Protein AF-A0A1N6H4Q6-F1 (afdb_monomer_lite)

Foldseek 3Di:
DDQPAKDWPDWDQDPVQQKIWTWIWDCDPDNDTDIDIFIGHNDPPDDPVNVVVVRSVRRVVVVVVD

Secondary structure (DSSP, 8-state):
----SEEEEEEEEETTTTEEEEEEEEE-SSSPEEEEEEEEE--TT--HHHHHHHHHHHHHHHHHT-

Radius of gyration: 12.47 Å; chains: 1; bounding box: 26×26×36 Å

pLDDT: mean 78.74, std 11.65, range [43.75, 88.81]

Sequence (66 aa):
MPITGPQIDHVIYDPALRRFEADVSFTTGTPLRRKVHVSIPGHVQWGHQKMVSELVAAGQRALQGR

Organism: NCBI:txid1217970

Structure (mmCIF, N/CA/C/O backbone):
data_AF-A0A1N6H4Q6-F1
#
_entry.id   AF-A0A1N6H4Q6-F1
#
loop_
_atom_site.group_PDB
_atom_site.id
_atom_site.type_symbol
_atom_site.label_atom_id
_atom_site.label_alt_id
_atom_site.label_comp_id
_atom_site.label_asym_id
_atom_site.label_entity_id
_atom_site.label_seq_id
_atom_site.pdbx_PDB_ins_code
_atom_site.Cartn_x
_atom_site.Cartn_y
_atom_site.Cartn_z
_atom_site.occupancy
_atom_site.B_iso_or_equiv
_atom_site.auth_seq_id
_atom_site.auth_comp_id
_atom_site.auth_asym_id
_atom_site.auth_atom_id
_atom_site.pdbx_PDB_model_num
ATOM 1 N N . MET A 1 1 ? -11.451 12.584 17.516 1.00 43.75 1 MET A N 1
ATOM 2 C CA . MET A 1 1 ? -10.381 12.743 16.506 1.00 43.75 1 MET A CA 1
ATOM 3 C C . MET A 1 1 ? -10.837 11.983 15.275 1.00 43.75 1 MET A C 1
ATOM 5 O O . MET A 1 1 ? -11.058 10.786 15.426 1.00 43.75 1 MET A O 1
ATOM 9 N N . PRO A 1 2 ? -11.131 12.623 14.130 1.00 45.25 2 PRO A N 1
ATOM 10 C CA . PRO A 1 2 ? -11.641 11.876 12.994 1.00 45.25 2 PRO A CA 1
ATOM 11 C C . PRO A 1 2 ? -10.500 11.042 12.432 1.00 45.25 2 PRO A C 1
ATOM 13 O O . PRO A 1 2 ? -9.417 11.539 12.138 1.00 45.25 2 PRO A O 1
ATOM 16 N N . ILE A 1 3 ? -10.750 9.749 12.374 1.00 49.06 3 ILE A N 1
ATOM 17 C CA . ILE A 1 3 ? -9.805 8.774 11.896 1.00 49.06 3 ILE A CA 1
ATOM 18 C C . ILE A 1 3 ? -9.911 8.747 10.364 1.00 49.06 3 ILE A C 1
ATOM 20 O O . ILE A 1 3 ? -10.885 8.275 9.782 1.00 49.06 3 ILE A O 1
ATOM 24 N N . THR A 1 4 ? -8.915 9.369 9.741 1.00 54.84 4 THR A N 1
ATOM 25 C CA . THR A 1 4 ? -8.820 9.760 8.332 1.00 54.84 4 THR A CA 1
ATOM 26 C C . THR A 1 4 ? -8.391 8.588 7.449 1.00 54.84 4 THR A C 1
ATOM 28 O O . THR A 1 4 ? -7.242 8.507 7.042 1.00 54.84 4 THR A O 1
ATOM 31 N N . GLY A 1 5 ? -9.309 7.670 7.145 1.00 66.19 5 GLY A N 1
ATOM 32 C CA . GLY A 1 5 ? -9.123 6.672 6.083 1.00 66.19 5 GLY A CA 1
ATOM 33 C C . GLY A 1 5 ? -7.872 5.770 6.200 1.00 66.19 5 GLY A C 1
ATOM 34 O O . GLY A 1 5 ? -7.177 5.749 7.217 1.00 66.19 5 GLY A O 1
ATOM 35 N N . PRO A 1 6 ? -7.606 4.942 5.179 1.00 76.62 6 PRO A N 1
ATOM 36 C CA . PRO A 1 6 ? -6.378 4.161 5.093 1.00 76.62 6 PRO A CA 1
ATOM 37 C C . PRO A 1 6 ? -5.183 5.055 4.747 1.00 76.62 6 PRO A C 1
ATOM 39 O O . PRO A 1 6 ? -5.269 5.895 3.852 1.00 76.62 6 PRO A O 1
ATOM 42 N N . GLN A 1 7 ? -4.054 4.839 5.419 1.00 83.38 7 GLN A N 1
ATOM 43 C CA . GLN A 1 7 ? -2.789 5.506 5.124 1.00 83.38 7 GLN A CA 1
ATOM 44 C C . GLN A 1 7 ? -1.784 4.488 4.596 1.00 83.38 7 GLN A C 1
ATOM 46 O O . GLN A 1 7 ? -1.524 3.479 5.246 1.00 83.38 7 GLN A O 1
ATOM 51 N N . ILE A 1 8 ? -1.199 4.773 3.436 1.00 84.19 8 ILE A N 1
ATOM 52 C CA . ILE A 1 8 ? -0.061 4.015 2.917 1.00 84.19 8 ILE A CA 1
ATOM 53 C C . ILE A 1 8 ? 1.203 4.623 3.529 1.00 84.19 8 ILE A C 1
ATOM 55 O O . ILE A 1 8 ? 1.473 5.805 3.322 1.00 84.19 8 ILE A O 1
ATOM 59 N N . ASP A 1 9 ? 1.937 3.846 4.323 1.00 84.81 9 ASP A N 1
ATOM 60 C CA . ASP A 1 9 ? 3.139 4.318 5.020 1.00 84.81 9 ASP A CA 1
ATOM 61 C C . ASP A 1 9 ? 4.377 4.244 4.114 1.00 84.81 9 ASP A C 1
ATOM 63 O O . ASP A 1 9 ? 5.181 5.175 4.071 1.00 84.81 9 ASP A O 1
ATOM 67 N N . HIS A 1 10 ? 4.524 3.144 3.375 1.00 83.62 10 HIS A N 1
ATOM 68 C CA . HIS A 1 10 ? 5.657 2.904 2.487 1.00 83.62 10 HIS A CA 1
ATOM 69 C C . HIS A 1 10 ? 5.215 2.114 1.260 1.00 83.62 10 HIS A C 1
ATOM 71 O O . HIS A 1 10 ? 4.354 1.249 1.387 1.00 83.62 10 HIS A O 1
ATOM 77 N N . VAL A 1 11 ? 5.807 2.400 0.097 1.00 85.50 11 VAL A N 1
ATOM 78 C CA . VAL A 1 11 ? 5.638 1.609 -1.130 1.00 85.50 11 VAL A CA 1
ATOM 79 C C . VAL A 1 11 ? 7.010 1.367 -1.736 1.00 85.50 11 VAL A C 1
ATOM 81 O O . VAL A 1 11 ? 7.724 2.320 -2.046 1.00 85.50 11 VAL A O 1
ATOM 84 N N . ILE A 1 12 ? 7.354 0.102 -1.941 1.00 88.56 12 ILE A N 1
ATOM 85 C CA . ILE A 1 12 ? 8.549 -0.329 -2.668 1.00 88.56 12 ILE A CA 1
ATOM 86 C C . ILE A 1 12 ? 8.141 -1.142 -3.881 1.00 88.56 12 ILE A C 1
ATOM 88 O O . ILE A 1 12 ? 7.156 -1.876 -3.860 1.00 88.56 12 ILE A O 1
ATOM 92 N N . TYR A 1 13 ? 8.910 -0.997 -4.951 1.00 86.19 13 TYR A N 1
ATOM 93 C CA . TYR A 1 13 ? 8.829 -1.881 -6.099 1.00 86.19 13 TYR A CA 1
ATOM 94 C C . TYR A 1 13 ? 9.974 -2.885 -6.013 1.00 86.19 13 TYR A C 1
ATOM 96 O O . TYR A 1 13 ? 11.136 -2.480 -6.032 1.00 86.19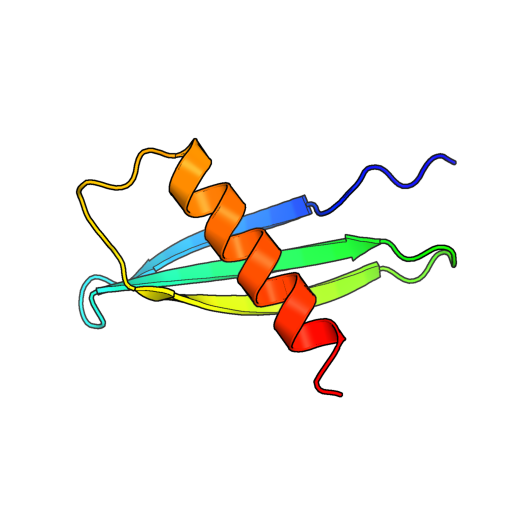 13 TYR A O 1
ATOM 104 N N . ASP A 1 14 ? 9.645 -4.171 -5.938 1.00 86.44 14 ASP A N 1
ATOM 105 C CA . ASP A 1 14 ? 10.606 -5.254 -6.113 1.00 86.44 14 ASP A CA 1
ATOM 106 C C . ASP A 1 14 ? 10.707 -5.581 -7.617 1.00 86.44 14 ASP A C 1
ATOM 108 O O . ASP A 1 14 ? 9.763 -6.139 -8.195 1.00 86.44 14 ASP A O 1
ATOM 112 N N . PRO A 1 15 ? 11.832 -5.254 -8.285 1.00 82.12 15 PRO A N 1
ATOM 113 C CA . PRO A 1 15 ? 12.017 -5.541 -9.703 1.00 82.12 15 PRO A CA 1
ATOM 114 C C . PRO A 1 15 ? 12.274 -7.025 -10.001 1.00 82.12 15 PRO A C 1
ATOM 116 O O . PRO A 1 15 ? 12.008 -7.456 -11.126 1.00 82.12 15 PRO A O 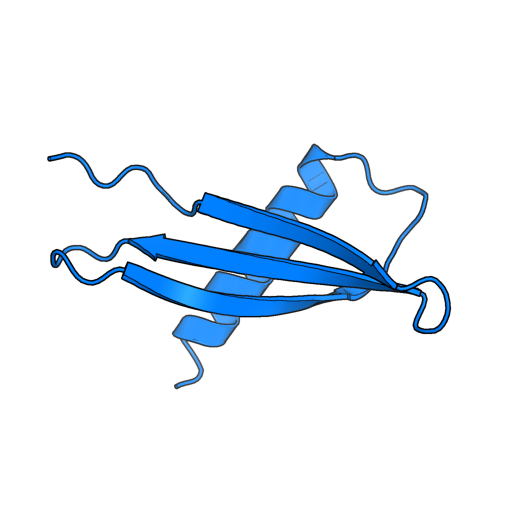1
ATOM 119 N N . ALA A 1 16 ? 12.771 -7.804 -9.037 1.00 87.94 16 ALA A N 1
ATOM 120 C CA . ALA A 1 16 ? 13.009 -9.236 -9.194 1.00 87.94 16 ALA A CA 1
ATOM 121 C C . ALA A 1 16 ? 11.683 -10.003 -9.203 1.00 87.94 16 ALA A C 1
ATOM 123 O O . ALA A 1 16 ? 11.473 -10.870 -10.053 1.00 87.94 16 ALA A O 1
ATOM 124 N N . LEU A 1 17 ? 10.760 -9.629 -8.314 1.00 85.25 17 LEU A N 1
ATOM 125 C CA . LEU A 1 17 ? 9.417 -10.214 -8.247 1.00 85.25 17 LEU A CA 1
ATOM 126 C C . LEU A 1 17 ? 8.402 -9.503 -9.148 1.00 85.25 17 LEU A C 1
ATOM 128 O O . LEU A 1 17 ? 7.324 -10.045 -9.397 1.00 85.25 17 LEU A O 1
ATOM 132 N N . ARG A 1 18 ? 8.742 -8.315 -9.664 1.00 87.12 18 ARG A N 1
ATOM 133 C CA . ARG A 1 18 ? 7.842 -7.411 -10.399 1.00 87.12 18 ARG A CA 1
ATOM 134 C C . ARG A 1 18 ? 6.568 -7.141 -9.604 1.00 87.12 18 ARG A C 1
ATOM 136 O O . ARG A 1 18 ? 5.460 -7.312 -10.117 1.00 87.12 18 ARG A O 1
ATOM 143 N N . ARG A 1 19 ? 6.715 -6.758 -8.335 1.00 87.88 19 ARG A N 1
ATOM 144 C CA . ARG A 1 19 ? 5.598 -6.496 -7.413 1.00 87.88 19 ARG A CA 1
ATOM 145 C C . ARG A 1 19 ? 5.797 -5.187 -6.672 1.00 87.88 19 ARG A C 1
ATOM 147 O O . ARG A 1 19 ? 6.922 -4.774 -6.423 1.00 87.88 19 ARG A O 1
ATOM 154 N N . PHE A 1 20 ? 4.688 -4.550 -6.325 1.00 87.25 20 PHE A N 1
ATOM 155 C CA . PHE A 1 20 ? 4.682 -3.482 -5.338 1.00 87.25 20 PHE A CA 1
ATOM 156 C C . PHE A 1 20 ? 4.368 -4.077 -3.977 1.00 87.25 20 PHE A C 1
ATOM 158 O O . PHE A 1 20 ? 3.375 -4.794 -3.838 1.00 87.25 20 PHE A O 1
ATOM 165 N N . GLU A 1 21 ? 5.182 -3.744 -2.987 1.00 88.38 21 GLU A N 1
ATOM 166 C CA . GLU A 1 21 ? 4.917 -4.043 -1.588 1.00 88.38 21 GLU A CA 1
ATOM 167 C C . GLU A 1 21 ? 4.660 -2.746 -0.841 1.00 88.38 21 GLU A C 1
ATOM 169 O O . GLU A 1 21 ? 5.308 -1.726 -1.096 1.00 88.38 21 GLU A O 1
ATOM 174 N N . ALA A 1 22 ? 3.691 -2.773 0.064 1.00 88.06 22 ALA A N 1
ATOM 175 C CA . ALA A 1 22 ? 3.365 -1.618 0.872 1.00 88.06 22 ALA A CA 1
ATOM 176 C C . ALA A 1 22 ? 2.876 -2.011 2.258 1.00 88.06 22 ALA A C 1
ATOM 178 O O . ALA A 1 22 ? 2.191 -3.020 2.428 1.00 88.06 22 ALA A O 1
ATOM 179 N N . ASP A 1 23 ? 3.152 -1.145 3.225 1.00 88.12 23 ASP A N 1
ATOM 180 C CA . ASP A 1 23 ? 2.486 -1.181 4.518 1.00 88.12 23 ASP A CA 1
ATOM 181 C C . ASP A 1 23 ? 1.321 -0.196 4.505 1.00 88.12 23 ASP A C 1
ATOM 183 O O . ASP A 1 23 ? 1.493 1.005 4.271 1.00 88.12 23 ASP A O 1
ATOM 187 N N . VAL A 1 24 ? 0.121 -0.719 4.751 1.00 86.38 24 VAL A N 1
ATOM 188 C CA . VAL A 1 24 ? -1.101 0.077 4.846 1.00 86.38 24 VAL A CA 1
ATOM 189 C C . VAL A 1 24 ? -1.586 0.060 6.287 1.00 86.38 24 VAL A C 1
ATOM 191 O O . VAL A 1 24 ? -1.943 -0.979 6.849 1.00 86.38 24 VAL A O 1
ATOM 194 N N . SER A 1 25 ? -1.600 1.239 6.894 1.00 86.25 25 SER A N 1
ATOM 195 C CA . SER A 1 25 ? -2.183 1.485 8.200 1.00 86.25 25 SER A CA 1
ATOM 196 C C . SER A 1 25 ? -3.665 1.803 8.061 1.00 86.25 25 SER A C 1
ATOM 198 O O . SER A 1 25 ? -4.052 2.831 7.504 1.00 86.25 25 SER A O 1
ATOM 200 N N . PHE A 1 26 ? -4.498 0.959 8.654 1.00 80.44 26 PHE A N 1
ATOM 201 C CA . PHE A 1 26 ? -5.916 1.221 8.835 1.00 80.44 26 PHE A CA 1
ATOM 202 C C . PHE A 1 26 ? -6.150 1.629 10.271 1.00 80.44 26 PHE A C 1
ATOM 204 O O . PHE A 1 26 ? -5.762 0.941 11.216 1.00 80.44 26 PHE A O 1
ATOM 211 N N . THR A 1 27 ? -6.805 2.758 10.436 1.00 73.75 27 THR A N 1
ATOM 212 C CA . THR A 1 27 ? -7.154 3.239 11.755 1.00 73.75 27 THR A CA 1
ATOM 213 C C . THR A 1 27 ? -8.629 2.888 11.962 1.00 73.75 27 THR A C 1
ATOM 215 O O . THR A 1 27 ? -9.481 3.234 11.143 1.00 73.75 27 THR A O 1
ATOM 218 N N . THR A 1 28 ? -8.920 2.080 12.979 1.00 65.19 28 THR A N 1
ATOM 219 C CA . THR A 1 28 ? -10.271 1.539 13.210 1.00 65.19 28 THR A CA 1
ATOM 220 C C . THR A 1 28 ? -11.126 2.505 14.037 1.00 65.19 28 THR A C 1
ATOM 222 O O . THR A 1 28 ? -10.627 3.521 14.493 1.00 65.19 28 THR A O 1
ATOM 225 N N . GLY A 1 29 ? -12.421 2.232 14.247 1.00 62.44 29 GLY A N 1
ATOM 226 C CA . GLY A 1 29 ? -13.276 3.082 15.103 1.00 62.44 29 GLY A CA 1
ATOM 227 C C . GLY A 1 29 ? -12.808 3.180 16.567 1.00 62.44 29 GLY A C 1
ATOM 228 O O . GLY A 1 29 ? -13.216 4.077 17.298 1.00 62.44 29 GLY A O 1
ATOM 229 N N . THR A 1 30 ? -11.924 2.277 16.989 1.00 63.25 30 THR A N 1
ATOM 230 C CA . THR A 1 30 ? -11.141 2.346 18.226 1.00 63.25 30 THR A CA 1
ATOM 231 C C . THR A 1 30 ? -9.756 2.944 17.944 1.00 63.25 30 THR A C 1
ATOM 233 O O . THR A 1 30 ? -9.266 2.818 16.824 1.00 63.25 30 THR A O 1
ATOM 236 N N . PRO A 1 31 ? -9.050 3.522 18.939 1.00 62.50 31 PRO A N 1
ATOM 237 C CA . PRO A 1 31 ? -7.702 4.101 18.773 1.00 62.50 31 PRO A CA 1
ATOM 238 C C . PRO A 1 31 ? -6.606 3.098 18.346 1.00 62.50 31 PRO A C 1
ATOM 240 O O . PRO A 1 31 ? -5.418 3.414 18.371 1.00 62.50 31 PRO A O 1
ATOM 243 N N . LEU A 1 32 ? -6.984 1.883 17.950 1.00 67.75 32 LEU A N 1
ATOM 244 C CA . LEU A 1 32 ? -6.096 0.867 17.432 1.00 67.75 32 LEU A CA 1
ATOM 245 C C . LEU A 1 32 ? -5.767 1.150 15.956 1.00 67.75 32 LEU A C 1
ATOM 247 O O . LEU A 1 32 ? -6.645 1.236 15.094 1.00 67.75 32 LEU A O 1
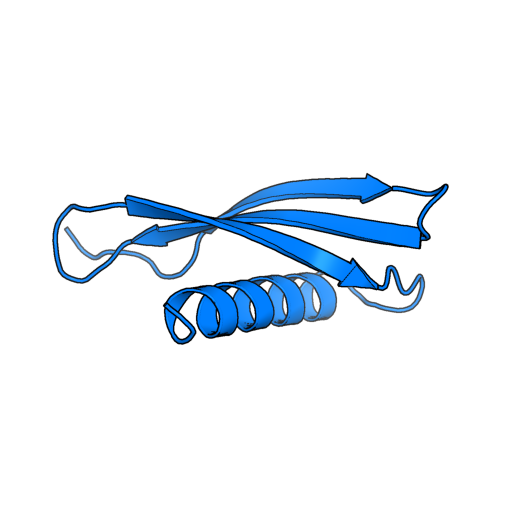ATOM 251 N N . ARG A 1 33 ? -4.470 1.261 15.663 1.00 72.44 33 ARG A N 1
ATOM 252 C CA . ARG A 1 33 ? -3.941 1.326 14.298 1.00 72.44 33 ARG A CA 1
ATOM 253 C C . ARG A 1 33 ? -3.488 -0.069 13.890 1.00 72.44 33 ARG A C 1
ATOM 255 O O . ARG A 1 33 ? -2.578 -0.625 14.503 1.00 72.44 33 ARG A O 1
ATOM 262 N N . ARG A 1 34 ? -4.116 -0.642 12.866 1.00 78.69 34 ARG A N 1
ATOM 263 C CA . ARG A 1 34 ? -3.763 -1.962 12.341 1.00 78.6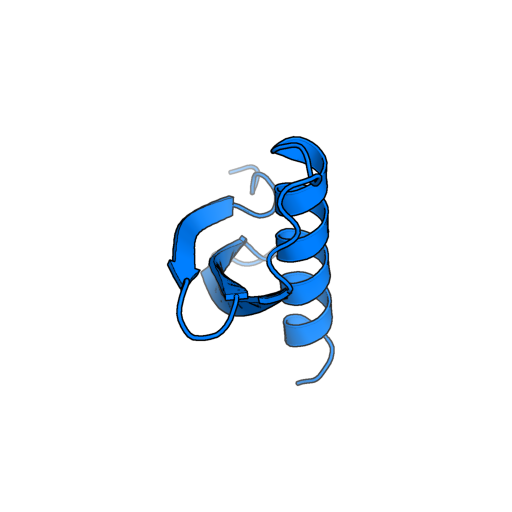9 34 ARG A CA 1
ATOM 264 C C . ARG A 1 34 ? -2.941 -1.795 11.073 1.00 78.69 34 ARG A C 1
ATOM 266 O O . ARG A 1 34 ? -3.427 -1.259 10.083 1.00 78.69 34 ARG A O 1
ATOM 273 N N . LYS A 1 35 ? -1.693 -2.253 11.127 1.00 83.25 35 LYS A N 1
ATOM 274 C CA . LYS A 1 35 ? -0.796 -2.295 9.972 1.00 83.25 35 LYS A CA 1
ATOM 275 C C . LYS A 1 35 ? -0.970 -3.609 9.231 1.00 83.25 35 LYS A C 1
ATOM 277 O O . LYS A 1 35 ? -1.037 -4.667 9.860 1.00 83.25 35 LYS A O 1
ATOM 282 N N . VAL A 1 36 ? -1.052 -3.526 7.911 1.00 85.12 36 VAL A N 1
ATOM 283 C CA . VAL A 1 36 ? -1.161 -4.679 7.025 1.00 85.12 36 VAL A CA 1
ATOM 284 C C . VAL A 1 36 ? -0.140 -4.530 5.915 1.00 85.12 36 VAL A C 1
ATOM 286 O O . VAL A 1 36 ? -0.167 -3.547 5.179 1.00 85.12 36 VAL A O 1
ATOM 289 N N . HIS A 1 37 ? 0.728 -5.527 5.798 1.00 88.81 37 HIS A N 1
ATOM 290 C CA . HIS A 1 37 ? 1.644 -5.645 4.679 1.00 88.81 37 HIS A CA 1
ATOM 291 C C . HIS A 1 37 ? 0.904 -6.253 3.481 1.00 88.81 37 HIS A C 1
ATOM 293 O O . HIS A 1 37 ? 0.248 -7.292 3.615 1.00 88.81 37 HIS A O 1
ATOM 299 N N . VAL A 1 38 ? 0.979 -5.604 2.321 1.00 86.75 38 VAL A N 1
ATOM 300 C CA . VAL A 1 38 ? 0.319 -6.032 1.081 1.00 86.75 38 VAL A CA 1
ATOM 301 C C . VAL A 1 38 ? 1.325 -6.113 -0.058 1.00 86.75 38 VAL A C 1
ATOM 303 O O . VAL A 1 38 ? 2.211 -5.274 -0.164 1.00 86.75 38 VAL A O 1
ATOM 306 N N . SER A 1 39 ? 1.154 -7.100 -0.942 1.00 88.38 39 SER A N 1
ATOM 307 C CA . SER A 1 39 ? 1.984 -7.272 -2.139 1.00 88.38 39 SER A CA 1
ATOM 308 C C . SER A 1 39 ? 1.119 -7.514 -3.375 1.00 88.38 39 SER A C 1
ATOM 310 O O . SER A 1 39 ? 0.406 -8.521 -3.463 1.00 88.38 39 SER A O 1
ATOM 312 N N . ILE A 1 40 ? 1.198 -6.621 -4.362 1.00 87.12 40 ILE A N 1
ATOM 313 C CA . ILE A 1 40 ? 0.416 -6.674 -5.609 1.00 87.12 40 ILE A CA 1
ATOM 314 C C . ILE A 1 40 ? 1.332 -6.721 -6.842 1.00 87.12 40 ILE A C 1
ATOM 316 O O . ILE A 1 40 ? 2.472 -6.268 -6.766 1.00 87.12 40 ILE A O 1
ATOM 320 N N . PRO A 1 41 ? 0.874 -7.246 -7.992 1.00 86.81 41 PRO A N 1
ATOM 321 C CA . PRO A 1 41 ? 1.649 -7.218 -9.230 1.00 86.81 41 PRO A CA 1
ATOM 322 C C . PRO A 1 41 ? 2.038 -5.794 -9.640 1.00 86.81 41 PRO A C 1
ATOM 324 O O . PRO A 1 41 ? 1.225 -4.870 -9.606 1.00 86.81 41 PRO A O 1
ATOM 327 N N . GLY A 1 42 ? 3.287 -5.625 -10.056 1.00 81.12 42 GLY A N 1
ATOM 328 C CA . GLY A 1 42 ? 3.825 -4.367 -10.536 1.00 81.12 42 GLY A CA 1
ATOM 329 C C . GLY A 1 42 ? 3.553 -4.182 -12.017 1.00 81.12 42 GLY A C 1
ATOM 330 O O . GLY A 1 42 ? 4.276 -4.701 -12.863 1.00 81.12 42 GLY A O 1
ATOM 331 N N . HIS A 1 43 ? 2.505 -3.426 -12.341 1.00 79.62 43 HIS A N 1
ATOM 332 C CA . HIS A 1 43 ? 2.209 -3.046 -13.717 1.00 79.62 43 HIS A CA 1
ATOM 333 C C . HIS A 1 43 ? 2.736 -1.646 -14.025 1.00 79.62 43 HIS A C 1
ATOM 335 O O . HIS A 1 43 ? 2.240 -0.657 -13.499 1.00 79.62 43 HIS A O 1
ATOM 341 N N . VAL A 1 44 ? 3.681 -1.563 -14.965 1.00 64.12 44 VAL A N 1
ATOM 342 C CA . VAL A 1 44 ? 4.325 -0.311 -15.415 1.00 64.12 44 VAL A CA 1
ATOM 343 C C . VAL A 1 44 ? 3.321 0.715 -15.973 1.00 64.12 44 VAL A C 1
ATOM 345 O O . VAL A 1 44 ? 3.591 1.908 -15.995 1.00 64.12 44 VAL A O 1
ATOM 348 N N . GLN A 1 45 ? 2.142 0.258 -16.411 1.00 70.75 45 GLN A N 1
ATOM 349 C CA . GLN A 1 45 ? 1.068 1.112 -16.931 1.00 70.75 45 GLN A CA 1
ATOM 350 C C . GLN A 1 45 ? 0.094 1.608 -15.853 1.00 70.75 45 GLN A C 1
ATOM 352 O O . GLN A 1 45 ? -0.820 2.377 -16.154 1.00 70.75 45 GLN A O 1
ATOM 357 N N . TRP A 1 46 ? 0.218 1.152 -14.604 1.00 78.31 46 TRP A N 1
ATOM 358 C CA . TRP A 1 46 ? -0.628 1.667 -13.535 1.00 78.31 46 TRP A CA 1
ATOM 359 C C . TRP A 1 46 ? -0.151 3.052 -13.121 1.00 78.31 46 TRP A C 1
ATOM 361 O O . TRP A 1 46 ? 0.931 3.224 -12.570 1.00 78.31 46 TRP A O 1
ATOM 371 N N . GLY A 1 47 ? -1.003 4.048 -13.358 1.00 75.56 47 GLY A N 1
ATOM 372 C CA . GLY A 1 47 ? -0.833 5.358 -12.748 1.00 75.56 47 GLY A CA 1
ATOM 373 C C . GLY A 1 47 ? -0.900 5.267 -11.221 1.00 75.56 47 GLY A C 1
ATOM 374 O O . GLY A 1 47 ? -1.542 4.373 -10.661 1.00 75.56 47 GLY A O 1
ATOM 375 N N . HIS A 1 48 ? -0.277 6.237 -10.550 1.00 79.56 48 HIS A N 1
ATOM 376 C CA . HIS A 1 48 ? -0.165 6.302 -9.090 1.00 79.56 48 HIS A CA 1
ATOM 377 C C . HIS A 1 48 ? -1.509 6.074 -8.368 1.00 79.56 48 HIS A C 1
ATOM 379 O O . HIS A 1 48 ? -1.581 5.265 -7.447 1.00 79.56 48 HIS A O 1
ATOM 385 N N . GLN A 1 49 ? -2.598 6.698 -8.832 1.00 81.56 49 GLN A N 1
ATOM 386 C CA . GLN A 1 49 ? -3.928 6.546 -8.225 1.00 81.56 49 GLN A CA 1
ATOM 387 C C . GLN A 1 49 ? -4.468 5.109 -8.288 1.00 81.56 49 GLN A C 1
ATOM 389 O O . GLN A 1 49 ? -5.061 4.630 -7.323 1.00 81.56 49 GLN A O 1
ATOM 394 N N . LYS A 1 50 ? -4.243 4.404 -9.404 1.00 84.62 50 LYS A N 1
ATOM 395 C CA . LYS A 1 50 ? -4.700 3.019 -9.572 1.00 84.62 50 LYS A CA 1
ATOM 396 C C . LYS A 1 50 ? -3.918 2.074 -8.663 1.00 84.62 50 LYS A C 1
ATOM 398 O O . LYS A 1 50 ? -4.523 1.250 -7.990 1.00 84.62 50 LYS A O 1
ATOM 403 N N . MET A 1 51 ? -2.598 2.251 -8.583 1.00 86.75 51 MET A N 1
ATOM 404 C CA . MET A 1 51 ? -1.746 1.499 -7.656 1.00 86.75 51 MET A CA 1
ATOM 405 C C . MET A 1 51 ? -2.187 1.698 -6.198 1.00 86.75 51 MET A C 1
ATOM 407 O O . MET A 1 51 ? -2.378 0.721 -5.481 1.00 86.75 51 MET A O 1
ATOM 411 N N . VAL A 1 52 ? -2.412 2.946 -5.772 1.00 85.31 52 VAL A N 1
ATOM 412 C CA . VAL A 1 52 ? -2.888 3.274 -4.415 1.00 85.31 52 VAL A CA 1
ATOM 413 C C . VAL A 1 52 ? -4.226 2.596 -4.116 1.00 85.31 52 VAL A C 1
ATOM 415 O O . VAL A 1 52 ? -4.375 1.978 -3.063 1.00 85.31 52 VAL A O 1
ATOM 418 N N . SER A 1 53 ? -5.181 2.654 -5.049 1.00 87.81 53 SER A N 1
ATOM 419 C CA . SER A 1 53 ? -6.488 2.003 -4.898 1.00 87.81 53 SER A CA 1
ATOM 420 C C . SER A 1 53 ? -6.368 0.486 -4.711 1.00 87.81 53 SER A C 1
ATOM 422 O O . SER A 1 53 ? -7.021 -0.076 -3.831 1.00 87.81 53 SER A O 1
ATOM 424 N N . GLU A 1 54 ? -5.525 -0.181 -5.501 1.00 88.50 54 GLU A N 1
ATOM 425 C CA . GLU A 1 54 ? -5.306 -1.631 -5.406 1.00 88.50 54 GLU A CA 1
ATOM 426 C C . GLU A 1 54 ? -4.606 -2.030 -4.097 1.00 88.50 54 GLU A C 1
ATOM 428 O O . GLU A 1 54 ? -5.001 -3.015 -3.473 1.00 88.50 54 GLU A O 1
ATOM 433 N N . LEU A 1 55 ? -3.621 -1.251 -3.630 1.00 86.50 55 LEU A N 1
ATOM 434 C CA . LEU A 1 55 ? -2.950 -1.485 -2.341 1.00 86.50 55 LEU A CA 1
ATOM 435 C C . LEU A 1 55 ? -3.932 -1.365 -1.168 1.00 86.50 55 LEU A C 1
ATOM 437 O O . LEU A 1 55 ? -3.958 -2.222 -0.282 1.00 86.50 55 LEU A O 1
ATOM 441 N N . VAL A 1 56 ? -4.785 -0.337 -1.181 1.00 87.12 56 VAL A N 1
ATOM 442 C CA . VAL A 1 56 ? -5.829 -0.154 -0.163 1.00 87.12 56 VAL A CA 1
ATOM 443 C C . VAL A 1 56 ? -6.832 -1.308 -0.196 1.00 87.12 56 VAL A C 1
ATOM 445 O O . VAL A 1 56 ? -7.140 -1.870 0.856 1.00 87.12 56 VAL A O 1
ATOM 448 N N . ALA A 1 57 ? -7.308 -1.703 -1.379 1.00 88.12 57 ALA A N 1
ATOM 449 C CA . ALA A 1 57 ? -8.247 -2.813 -1.529 1.00 88.12 57 ALA A CA 1
ATOM 450 C C . ALA A 1 57 ? -7.643 -4.152 -1.066 1.00 88.12 57 ALA A C 1
ATOM 452 O O . ALA A 1 57 ? -8.307 -4.928 -0.373 1.00 88.12 57 ALA A O 1
ATOM 453 N N . ALA A 1 58 ? -6.373 -4.415 -1.393 1.00 86.38 58 ALA A N 1
ATOM 454 C CA . ALA A 1 58 ? -5.641 -5.580 -0.902 1.00 86.38 58 ALA A CA 1
ATOM 455 C C . ALA A 1 58 ? -5.540 -5.573 0.633 1.00 86.38 58 ALA A C 1
ATOM 457 O O . ALA A 1 58 ? -5.789 -6.597 1.272 1.00 86.38 58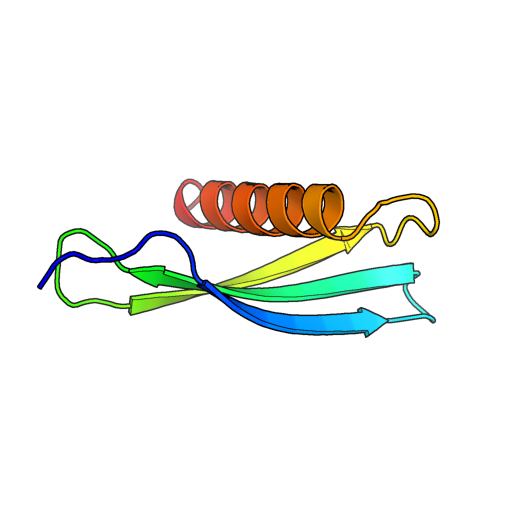 ALA A O 1
ATOM 458 N N . GLY A 1 59 ? -5.264 -4.410 1.229 1.00 85.88 59 GLY A N 1
ATOM 459 C CA . GLY A 1 59 ? -5.183 -4.254 2.681 1.00 85.88 59 GLY A CA 1
ATOM 460 C C . GLY A 1 59 ? -6.528 -4.481 3.370 1.00 85.88 59 GLY A C 1
ATOM 461 O O . GLY A 1 59 ? -6.592 -5.186 4.375 1.00 85.88 59 GLY A O 1
ATOM 462 N N . GLN A 1 60 ? -7.622 -3.974 2.795 1.00 86.12 60 GLN A N 1
ATOM 463 C CA . GLN A 1 60 ? -8.978 -4.209 3.302 1.00 86.12 60 GLN A CA 1
ATOM 464 C C . GLN A 1 60 ? -9.365 -5.693 3.263 1.00 86.12 60 GLN A C 1
ATOM 466 O O . GLN A 1 60 ? -9.893 -6.208 4.247 1.00 86.12 60 GLN A O 1
ATOM 471 N N . ARG A 1 61 ? -9.059 -6.407 2.171 1.00 85.69 61 ARG A N 1
ATOM 472 C CA . ARG A 1 61 ? -9.303 -7.860 2.077 1.00 85.69 61 ARG A CA 1
ATOM 473 C C . ARG A 1 61 ? -8.513 -8.637 3.129 1.00 85.69 61 ARG A C 1
ATOM 475 O O . ARG A 1 61 ? -9.065 -9.514 3.788 1.00 85.69 61 ARG A O 1
ATOM 482 N N . ALA A 1 62 ? -7.245 -8.283 3.331 1.00 81.50 62 ALA A N 1
ATOM 483 C CA . ALA A 1 62 ? -6.392 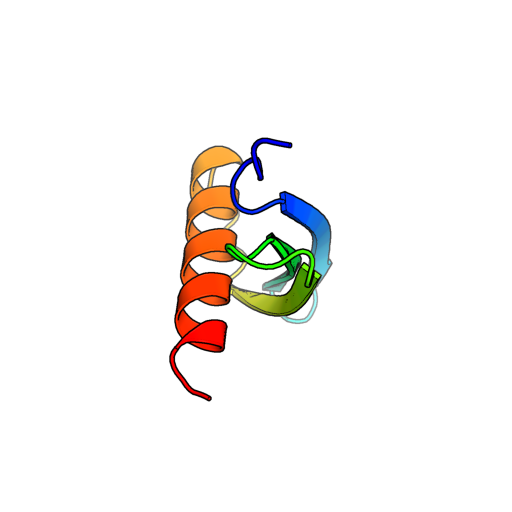-8.905 4.342 1.00 81.50 62 ALA A CA 1
ATOM 484 C C . ALA A 1 62 ? -6.859 -8.632 5.788 1.00 81.50 62 ALA A C 1
ATOM 486 O O . ALA A 1 62 ? -6.571 -9.424 6.686 1.00 81.50 62 ALA A O 1
ATOM 487 N N . LEU A 1 63 ? -7.609 -7.551 6.029 1.00 76.62 63 LEU A N 1
ATOM 488 C CA . LEU A 1 63 ? -8.272 -7.307 7.314 1.00 76.62 63 LEU A CA 1
ATOM 489 C C . LEU A 1 63 ? -9.525 -8.161 7.530 1.00 76.62 63 LEU A C 1
ATOM 491 O O . LEU A 1 63 ? -9.798 -8.509 8.673 1.00 76.62 63 LEU A O 1
ATOM 495 N N . GLN A 1 64 ? -10.275 -8.462 6.467 1.00 74.06 64 GLN A N 1
ATOM 496 C CA . GLN A 1 64 ? -11.515 -9.248 6.529 1.00 74.06 64 GLN A CA 1
ATOM 497 C C . GLN A 1 64 ? -11.271 -10.762 6.601 1.00 74.06 64 GLN A C 1
ATOM 499 O O . GLN A 1 64 ? -12.108 -11.488 7.123 1.00 74.06 64 GLN A O 1
ATOM 504 N N . GLY A 1 65 ? -10.146 -11.246 6.069 1.00 60.47 65 GLY A N 1
ATOM 505 C CA . GLY A 1 65 ? -9.812 -12.675 6.014 1.00 60.47 65 GLY A CA 1
ATOM 506 C C . GLY A 1 65 ? -9.200 -13.266 7.290 1.00 60.47 65 GLY A C 1
ATOM 507 O O . GLY A 1 65 ? -8.563 -14.314 7.206 1.00 60.47 65 GLY A O 1
ATOM 508 N N . ARG A 1 66 ? -9.321 -12.595 8.440 1.00 49.25 66 ARG A N 1
ATOM 509 C CA . ARG A 1 66 ? -8.730 -13.008 9.720 1.00 49.25 66 ARG A CA 1
ATOM 510 C C . ARG A 1 66 ? -9.762 -12.923 10.830 1.00 49.25 66 ARG A C 1
ATOM 512 O O . ARG A 1 66 ? -9.729 -13.816 11.698 1.00 49.25 66 ARG A O 1
#